Protein AF-A0A972XMZ6-F1 (afdb_monomer)

Mean predicted aligned error: 10.17 Å

pLDDT: mean 75.28, std 18.38, range [36.5, 96.56]

Radius of gyration: 16.12 Å; Cα contacts (8 Å, |Δi|>4): 248; chains: 1; bounding box: 35×31×49 Å

Structure (mmCIF, N/CA/C/O backbone):
data_AF-A0A972XMZ6-F1
#
_entry.id   AF-A0A972XMZ6-F1
#
loop_
_atom_site.group_PDB
_atom_site.id
_atom_site.type_symbol
_atom_site.label_atom_id
_atom_site.label_alt_id
_atom_site.label_comp_id
_atom_site.label_asym_id
_atom_site.label_entity_id
_atom_site.label_seq_id
_atom_site.pdbx_PDB_ins_code
_atom_site.Cartn_x
_atom_site.Cartn_y
_atom_site.Cartn_z
_atom_site.occupancy
_atom_site.B_iso_or_equiv
_atom_site.auth_seq_id
_atom_site.auth_comp_id
_atom_site.auth_asym_id
_atom_site.auth_atom_id
_atom_site.pdbx_PDB_model_num
ATOM 1 N N . MET A 1 1 ? 4.509 11.526 13.218 1.00 54.53 1 MET A N 1
ATOM 2 C CA . MET A 1 1 ? 3.238 12.148 13.655 1.00 54.53 1 MET A CA 1
ATOM 3 C C . MET A 1 1 ? 2.462 11.103 14.441 1.00 54.53 1 MET A C 1
ATOM 5 O O . MET A 1 1 ? 2.557 9.939 14.084 1.00 54.53 1 MET A O 1
ATOM 9 N N . THR A 1 2 ? 1.735 11.465 15.498 1.00 68.94 2 THR A N 1
ATOM 10 C CA . THR A 1 2 ? 0.881 10.495 16.209 1.00 68.94 2 THR A CA 1
ATOM 11 C C . THR A 1 2 ? -0.451 10.390 15.471 1.00 68.94 2 THR A C 1
ATOM 13 O O . THR A 1 2 ? -1.101 11.412 15.257 1.00 68.94 2 THR A O 1
ATOM 16 N N . THR A 1 3 ? -0.833 9.190 15.037 1.00 77.19 3 THR A N 1
ATOM 17 C CA . THR A 1 3 ?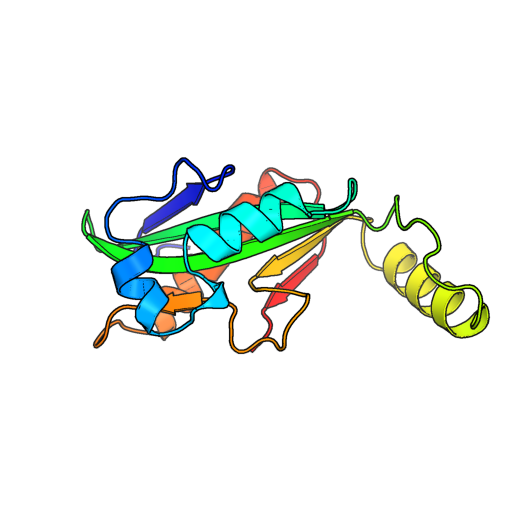 -2.096 8.923 14.329 1.00 77.19 3 THR A CA 1
ATOM 18 C C . THR A 1 3 ? -3.021 8.096 15.209 1.00 77.19 3 THR A C 1
ATOM 20 O O . THR A 1 3 ? -2.554 7.255 15.977 1.00 77.19 3 THR A O 1
ATOM 23 N N . LYS A 1 4 ? -4.338 8.308 15.102 1.00 87.69 4 LYS A N 1
ATOM 24 C CA . LYS A 1 4 ? -5.326 7.505 15.840 1.00 87.69 4 LYS A CA 1
ATOM 25 C C . LYS A 1 4 ? -5.342 6.041 15.391 1.00 87.69 4 LYS A C 1
ATOM 27 O O . LYS A 1 4 ? -5.602 5.150 16.194 1.00 87.69 4 LYS A O 1
ATOM 32 N N . TYR A 1 5 ? -5.087 5.811 14.106 1.00 93.44 5 TYR A N 1
ATOM 33 C CA . TYR A 1 5 ? -5.073 4.490 13.487 1.00 93.44 5 TYR A CA 1
ATOM 34 C C . TYR A 1 5 ? -3.647 4.009 13.238 1.00 93.44 5 TYR A C 1
ATOM 36 O O . TYR A 1 5 ? -2.740 4.818 13.014 1.00 93.44 5 TYR A O 1
ATOM 44 N N . THR A 1 6 ? -3.473 2.692 13.232 1.00 95.00 6 THR A N 1
ATOM 45 C CA . THR A 1 6 ? -2.234 2.011 12.845 1.00 95.00 6 THR A CA 1
ATOM 46 C C . THR A 1 6 ? -2.338 1.510 11.405 1.00 95.00 6 THR A C 1
ATOM 48 O O . THR A 1 6 ? -3.410 1.538 10.797 1.00 95.00 6 THR A O 1
ATOM 51 N N . TYR A 1 7 ? -1.221 1.080 10.822 1.00 95.19 7 TYR A N 1
ATOM 52 C CA . TYR A 1 7 ? -1.197 0.526 9.471 1.00 95.19 7 TYR A CA 1
ATOM 53 C C . TYR A 1 7 ? -0.238 -0.652 9.352 1.00 95.19 7 TYR A C 1
ATOM 55 O O . TYR A 1 7 ? 0.686 -0.813 10.148 1.00 95.19 7 TYR A O 1
ATOM 63 N N . GLN A 1 8 ? -0.457 -1.453 8.313 1.00 95.19 8 GLN A N 1
ATOM 64 C CA . GLN A 1 8 ? 0.453 -2.494 7.856 1.00 95.19 8 GLN A CA 1
ATOM 65 C C . GLN A 1 8 ? 0.705 -2.314 6.363 1.00 95.19 8 GLN A C 1
ATOM 67 O O . GLN A 1 8 ? -0.238 -2.112 5.597 1.00 95.19 8 GLN A O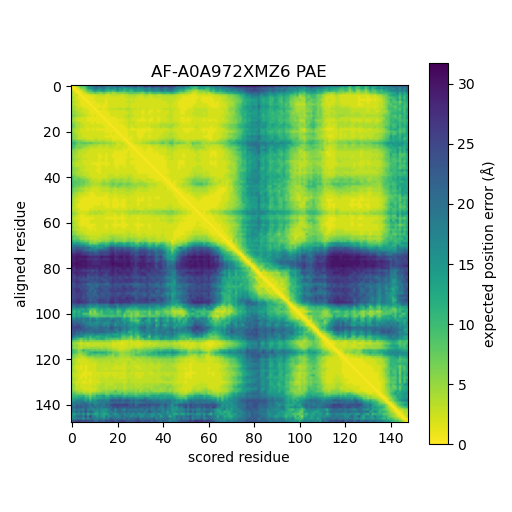 1
ATOM 72 N N . ILE A 1 9 ? 1.974 -2.397 5.963 1.00 93.25 9 ILE A N 1
ATOM 73 C CA . ILE A 1 9 ? 2.394 -2.384 4.561 1.00 93.25 9 ILE A CA 1
ATOM 74 C C . ILE A 1 9 ? 2.646 -3.830 4.146 1.00 93.25 9 ILE A C 1
ATOM 76 O O . ILE A 1 9 ? 3.434 -4.537 4.773 1.00 93.25 9 ILE A O 1
ATOM 80 N N . ILE A 1 10 ? 1.964 -4.261 3.096 1.00 94.69 10 ILE A N 1
ATOM 81 C CA . ILE A 1 10 ? 1.996 -5.619 2.568 1.00 94.69 10 ILE A CA 1
ATOM 82 C C . ILE A 1 10 ? 2.622 -5.565 1.176 1.00 94.69 10 ILE A C 1
ATOM 84 O O . ILE A 1 10 ? 2.178 -4.799 0.323 1.00 94.69 10 ILE A O 1
ATOM 88 N N . SER A 1 11 ? 3.652 -6.374 0.945 1.00 91.62 11 SER A N 1
ATOM 89 C CA . SER A 1 11 ? 4.390 -6.373 -0.327 1.00 91.62 11 SER A CA 1
ATOM 90 C C . SER A 1 11 ? 3.833 -7.336 -1.373 1.00 91.62 11 SER A C 1
ATOM 92 O O . SER A 1 11 ? 4.184 -7.202 -2.537 1.00 91.62 11 SER A O 1
ATOM 94 N N . GLU A 1 12 ? 3.002 -8.304 -0.977 1.00 94.19 12 GLU A N 1
ATOM 95 C CA . GLU A 1 12 ? 2.456 -9.317 -1.887 1.00 94.19 12 GLU A CA 1
ATOM 96 C C . GLU A 1 12 ? 0.955 -9.491 -1.661 1.00 94.19 12 GLU A C 1
ATOM 98 O O . GLU A 1 12 ? 0.485 -9.635 -0.527 1.00 94.19 12 GLU A O 1
ATOM 103 N N . SER A 1 13 ? 0.201 -9.523 -2.756 1.00 94.06 13 SER A N 1
ATOM 104 C CA . SER A 1 13 ? -1.265 -9.574 -2.758 1.00 94.06 13 SER A CA 1
ATOM 105 C C . SER A 1 13 ? -1.844 -10.839 -2.104 1.00 94.06 13 SER A C 1
ATOM 107 O O . SER A 1 13 ? -3.009 -10.867 -1.708 1.00 94.06 13 SER A O 1
ATOM 109 N N . GLN A 1 14 ? -1.036 -11.889 -1.938 1.00 94.50 14 GLN A N 1
ATOM 110 C CA . GLN A 1 14 ? -1.423 -13.115 -1.236 1.00 94.50 14 GLN A CA 1
ATOM 111 C C . GLN A 1 14 ? -1.479 -12.973 0.295 1.00 94.50 14 GLN A C 1
ATOM 113 O O . GLN A 1 14 ? -2.136 -13.778 0.952 1.00 94.50 14 GLN A O 1
ATOM 118 N N . TYR A 1 15 ? -0.836 -11.947 0.866 1.00 96.56 15 TYR A N 1
ATOM 119 C CA . TYR A 1 15 ? -0.794 -11.706 2.315 1.00 96.56 15 TYR A CA 1
ATOM 120 C C . TYR A 1 15 ? -1.750 -10.599 2.773 1.00 96.56 15 TYR A C 1
ATOM 122 O O . TYR A 1 15 ? -1.592 -10.050 3.865 1.00 96.56 15 TYR A O 1
ATOM 130 N N . LEU A 1 16 ? -2.744 -10.246 1.952 1.00 96.56 16 LEU A N 1
ATOM 131 C CA . LEU A 1 16 ? -3.744 -9.253 2.332 1.00 96.56 16 LEU A CA 1
ATOM 132 C C . LEU A 1 16 ? -4.533 -9.715 3.576 1.00 96.56 16 LEU A C 1
ATOM 134 O O . LEU A 1 16 ? -4.905 -10.888 3.679 1.00 96.56 16 LEU A O 1
ATOM 138 N N . PRO A 1 17 ? -4.807 -8.811 4.535 1.00 95.88 17 PRO A N 1
ATOM 139 C CA . PRO A 1 17 ? -5.474 -9.158 5.784 1.00 95.88 17 PRO A CA 1
ATOM 140 C C . PRO A 1 17 ? -6.911 -9.644 5.563 1.00 95.88 17 PRO A C 1
ATOM 142 O O . PRO A 1 17 ? -7.598 -9.272 4.608 1.00 95.88 17 PRO A O 1
ATOM 145 N N . LYS A 1 18 ? -7.411 -10.450 6.506 1.00 94.25 18 LYS A N 1
ATOM 146 C CA . LYS A 1 18 ? -8.811 -10.897 6.497 1.00 94.25 18 LYS A CA 1
ATOM 147 C C . LYS A 1 18 ? -9.761 -9.696 6.503 1.00 94.25 18 LYS A C 1
ATOM 149 O O . LYS A 1 18 ? -9.554 -8.729 7.229 1.00 94.25 18 LYS A O 1
ATOM 154 N N . GLY A 1 19 ? -10.833 -9.788 5.718 1.00 93.31 19 GLY A N 1
ATOM 155 C CA . GLY A 1 19 ? -11.831 -8.721 5.592 1.00 93.31 19 GLY A CA 1
ATOM 156 C C . GLY A 1 19 ? -11.493 -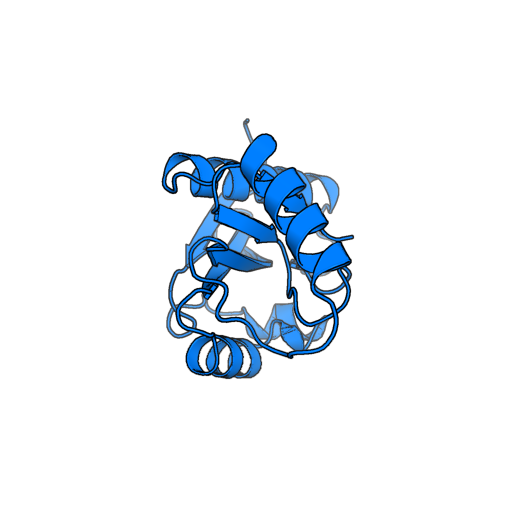7.642 4.558 1.00 93.31 19 GLY A C 1
ATOM 157 O O . GLY A 1 19 ? -12.291 -6.722 4.396 1.00 93.31 19 GLY A O 1
ATOM 158 N N . TRP A 1 20 ? -10.375 -7.769 3.831 1.00 96.31 20 TRP A N 1
ATOM 159 C CA . TRP A 1 20 ? -9.989 -6.856 2.749 1.00 96.31 20 TRP A CA 1
ATOM 160 C C . TRP A 1 20 ? -11.102 -6.663 1.709 1.00 96.31 20 TRP A C 1
ATOM 162 O O . TRP A 1 20 ? -11.574 -5.545 1.502 1.00 96.31 20 TRP A O 1
ATOM 172 N N . ASP A 1 21 ? -11.595 -7.758 1.122 1.00 95.50 21 ASP A N 1
ATOM 173 C CA . ASP A 1 21 ? -12.622 -7.706 0.074 1.00 95.50 21 ASP A CA 1
ATOM 174 C C . ASP A 1 21 ? -13.964 -7.147 0.563 1.00 95.50 21 ASP A C 1
ATOM 176 O O . ASP A 1 21 ? -14.715 -6.587 -0.231 1.00 95.50 21 ASP A O 1
ATOM 180 N N . SER A 1 22 ? -14.259 -7.229 1.864 1.00 93.88 22 SER A N 1
ATOM 181 C CA . SER A 1 22 ? -15.452 -6.599 2.441 1.00 93.88 22 SER A CA 1
ATOM 182 C C . SER A 1 22 ? -15.386 -5.072 2.364 1.00 93.88 22 SER A C 1
ATOM 184 O O . SER A 1 22 ? -16.414 -4.427 2.185 1.00 93.88 22 SER A O 1
ATOM 186 N N . ILE A 1 23 ? -14.189 -4.490 2.475 1.00 93.25 23 ILE A N 1
ATOM 187 C CA . ILE A 1 23 ? -13.965 -3.044 2.324 1.00 93.25 23 ILE A CA 1
ATOM 188 C C . ILE A 1 23 ? -13.862 -2.680 0.838 1.00 93.25 23 ILE A C 1
ATOM 190 O O . ILE A 1 23 ? -14.397 -1.659 0.407 1.00 93.25 23 ILE A O 1
ATOM 194 N N . ALA A 1 24 ? -13.246 -3.549 0.031 1.00 92.00 24 ALA A N 1
ATOM 195 C CA . ALA A 1 24 ? -13.109 -3.356 -1.411 1.00 92.00 24 ALA A CA 1
ATOM 196 C C . ALA A 1 24 ? -14.441 -3.383 -2.182 1.00 92.00 24 ALA A C 1
ATOM 198 O O . ALA A 1 24 ? -14.465 -3.017 -3.352 1.00 92.00 24 ALA A O 1
ATOM 199 N N . GLN A 1 25 ? -15.569 -3.751 -1.565 1.00 87.19 25 GLN A N 1
ATOM 200 C CA . GLN A 1 25 ? -16.888 -3.664 -2.213 1.00 87.19 25 GLN A CA 1
ATOM 201 C C . GLN A 1 25 ? -17.203 -2.251 -2.723 1.00 87.19 25 GLN A C 1
ATOM 203 O O . GLN A 1 25 ? -17.872 -2.102 -3.743 1.00 87.19 25 GLN A O 1
ATOM 208 N N . ALA A 1 26 ? -16.687 -1.220 -2.045 1.00 79.19 26 ALA A N 1
ATOM 209 C CA . ALA A 1 26 ? -16.834 0.170 -2.466 1.00 79.19 26 ALA A CA 1
ATOM 210 C C . ALA A 1 26 ? -15.981 0.526 -3.701 1.00 79.19 26 ALA A C 1
ATOM 212 O O . ALA A 1 26 ? -16.229 1.545 -4.339 1.00 79.19 26 ALA A O 1
ATOM 213 N N . ASN A 1 27 ? -14.975 -0.290 -4.035 1.00 84.31 27 ASN A N 1
ATOM 214 C CA . ASN A 1 27 ? -14.047 -0.058 -5.136 1.00 84.31 27 ASN A CA 1
ATOM 215 C C . ASN A 1 27 ? -13.430 -1.381 -5.627 1.00 84.31 27 ASN A C 1
ATOM 217 O O . ASN A 1 27 ? -12.458 -1.891 -5.064 1.00 84.31 27 ASN A O 1
ATOM 221 N N . ILE A 1 28 ? -13.959 -1.905 -6.737 1.00 85.94 28 ILE A N 1
ATOM 222 C CA . ILE A 1 28 ? -13.538 -3.186 -7.325 1.00 85.94 28 ILE A CA 1
ATOM 223 C C . ILE A 1 28 ? -12.043 -3.241 -7.691 1.00 85.94 28 ILE A C 1
ATOM 225 O O . ILE A 1 28 ? -11.453 -4.324 -7.688 1.00 85.94 28 ILE A O 1
ATOM 229 N N . PHE A 1 29 ? -11.407 -2.090 -7.944 1.00 87.25 29 PHE A N 1
ATOM 230 C CA . PHE A 1 29 ? -9.972 -1.989 -8.238 1.00 87.25 29 PHE A CA 1
ATOM 231 C C . PHE A 1 29 ? -9.084 -2.199 -7.009 1.00 87.25 29 PHE A C 1
ATOM 233 O O . PHE A 1 29 ? -7.864 -2.254 -7.129 1.00 87.25 29 PHE A O 1
ATOM 240 N N . LEU A 1 30 ? -9.684 -2.329 -5.829 1.00 91.25 30 LEU A N 1
ATOM 241 C CA . LEU A 1 30 ? -9.001 -2.741 -4.612 1.00 91.25 30 LEU A CA 1
ATOM 242 C C . LEU A 1 30 ? -9.353 -4.176 -4.221 1.00 91.25 30 LEU A C 1
ATOM 244 O O . LEU A 1 30 ? -8.891 -4.627 -3.185 1.00 91.25 30 LEU A O 1
ATOM 248 N N . SER A 1 31 ? -10.136 -4.918 -5.011 1.00 94.50 31 SER A N 1
ATOM 249 C CA . SER A 1 31 ? -10.416 -6.327 -4.704 1.00 94.50 31 SER A CA 1
ATOM 250 C C . SER A 1 31 ? -9.150 -7.181 -4.789 1.00 94.50 31 SER A C 1
ATOM 252 O O . SER A 1 31 ? -8.299 -6.961 -5.654 1.00 94.50 31 SER A O 1
ATOM 254 N N . THR A 1 32 ? -9.034 -8.203 -3.942 1.00 95.62 32 THR A N 1
ATOM 255 C CA . THR A 1 32 ? -7.880 -9.113 -3.914 1.00 95.62 32 THR A CA 1
ATOM 256 C C . THR A 1 32 ? -7.605 -9.717 -5.292 1.00 95.62 32 THR A C 1
ATOM 258 O O . THR A 1 32 ? -6.462 -9.726 -5.739 1.00 95.62 32 THR A O 1
ATOM 261 N N . LYS A 1 33 ? -8.651 -10.141 -6.015 1.00 94.38 33 LYS A N 1
ATOM 262 C CA . LYS A 1 33 ? -8.510 -10.689 -7.376 1.00 94.38 33 LYS A CA 1
ATOM 263 C C . LYS A 1 33 ? -7.924 -9.676 -8.358 1.00 94.38 33 LYS A C 1
ATOM 265 O O . LYS A 1 33 ? -7.071 -10.035 -9.163 1.00 94.38 33 LYS A O 1
ATOM 270 N N . TYR A 1 34 ? -8.379 -8.424 -8.305 1.00 92.56 34 TYR A N 1
ATOM 271 C CA . TYR A 1 34 ? -7.841 -7.378 -9.169 1.00 92.56 34 TYR A CA 1
ATOM 272 C C . TYR A 1 34 ? -6.372 -7.096 -8.844 1.00 92.56 34 TYR A C 1
ATOM 274 O O . TYR A 1 34 ? -5.547 -7.031 -9.752 1.00 92.56 34 TYR A O 1
ATOM 282 N N . LEU A 1 35 ? -6.037 -6.980 -7.556 1.00 93.12 35 LEU A N 1
ATOM 283 C CA . LEU A 1 35 ? -4.676 -6.694 -7.104 1.00 93.12 35 LEU A CA 1
ATOM 284 C C . LEU A 1 35 ? -3.696 -7.818 -7.465 1.00 93.12 35 LEU A C 1
ATOM 286 O O . LEU A 1 35 ? -2.593 -7.521 -7.904 1.00 93.12 35 LEU A O 1
ATOM 290 N N . GLN A 1 36 ? -4.112 -9.085 -7.385 1.00 94.44 36 GLN A N 1
ATOM 291 C CA . GLN A 1 36 ? -3.313 -10.229 -7.847 1.00 94.44 36 GLN A CA 1
ATOM 292 C C . GLN A 1 36 ? -2.992 -10.146 -9.343 1.00 94.44 36 GLN A C 1
ATOM 294 O O . GLN A 1 36 ? -1.849 -10.345 -9.755 1.00 94.44 36 GLN A O 1
ATOM 299 N N . VAL A 1 37 ? -3.991 -9.816 -10.168 1.00 92.06 37 VAL A N 1
ATOM 300 C CA . VAL A 1 37 ? -3.779 -9.633 -11.609 1.00 92.06 37 VAL A CA 1
ATOM 301 C C . VAL A 1 37 ? -2.844 -8.453 -11.859 1.00 92.06 37 VAL A C 1
ATOM 303 O O . VAL A 1 37 ? -1.886 -8.594 -12.615 1.00 92.06 37 VAL A O 1
ATOM 306 N N . LEU A 1 38 ? -3.076 -7.321 -11.191 1.00 88.75 38 LEU A N 1
ATOM 307 C CA . LEU A 1 38 ? -2.248 -6.123 -11.307 1.00 88.75 38 LEU A CA 1
ATOM 308 C C . LEU A 1 38 ? -0.787 -6.385 -10.916 1.00 88.75 38 LEU A C 1
ATOM 310 O O . LEU A 1 38 ? 0.113 -5.933 -11.615 1.00 88.75 38 LEU A O 1
ATOM 314 N N . GLU A 1 39 ? -0.557 -7.127 -9.833 1.00 91.12 39 GLU A N 1
ATOM 315 C CA . GLU A 1 39 ? 0.770 -7.542 -9.370 1.00 91.12 39 GLU A CA 1
ATOM 316 C C . GLU A 1 39 ? 1.470 -8.432 -10.397 1.00 91.12 39 GLU A C 1
ATOM 318 O O . GLU A 1 39 ? 2.619 -8.179 -10.747 1.00 91.12 39 GLU A O 1
ATOM 323 N N . SER A 1 40 ? 0.761 -9.430 -10.934 1.00 90.00 40 SER A N 1
ATOM 324 C CA . SER A 1 40 ? 1.315 -10.361 -11.926 1.00 90.00 40 SER A CA 1
ATOM 325 C C . SER A 1 40 ? 1.595 -9.718 -13.289 1.00 90.00 40 SER A C 1
ATOM 327 O O . SER A 1 40 ? 2.500 -10.147 -14.002 1.00 90.00 40 SER A O 1
ATOM 329 N N . ALA A 1 41 ? 0.822 -8.694 -13.654 1.00 87.88 41 ALA A N 1
ATOM 330 C CA . ALA A 1 41 ? 0.937 -7.977 -14.920 1.00 87.88 41 ALA A CA 1
ATOM 331 C C . ALA A 1 41 ? 1.816 -6.719 -14.819 1.00 87.88 41 ALA A C 1
ATOM 333 O O . ALA A 1 41 ? 1.995 -6.018 -15.819 1.00 87.88 41 ALA A O 1
ATOM 334 N N . ALA A 1 42 ? 2.333 -6.400 -13.628 1.00 83.81 42 ALA A N 1
ATOM 335 C CA . ALA A 1 42 ? 3.152 -5.219 -13.413 1.00 83.81 42 ALA A CA 1
ATOM 336 C C . ALA A 1 42 ? 4.427 -5.279 -14.277 1.00 83.81 42 ALA A C 1
ATOM 338 O O . ALA A 1 42 ? 5.110 -6.307 -14.296 1.00 83.81 42 ALA A O 1
ATOM 339 N N . PRO A 1 43 ? 4.789 -4.195 -14.991 1.00 80.44 43 PRO A N 1
ATOM 340 C CA . PRO A 1 43 ? 6.057 -4.146 -15.707 1.00 80.44 43 PRO A CA 1
ATOM 341 C C . PRO A 1 43 ? 7.233 -4.201 -14.724 1.00 80.44 43 PRO A C 1
ATOM 343 O O . PRO A 1 43 ? 7.104 -3.820 -13.563 1.00 80.44 43 PRO A O 1
ATOM 346 N N . ALA A 1 44 ? 8.412 -4.612 -15.200 1.00 78.19 44 ALA A N 1
ATOM 347 C CA . ALA A 1 44 ? 9.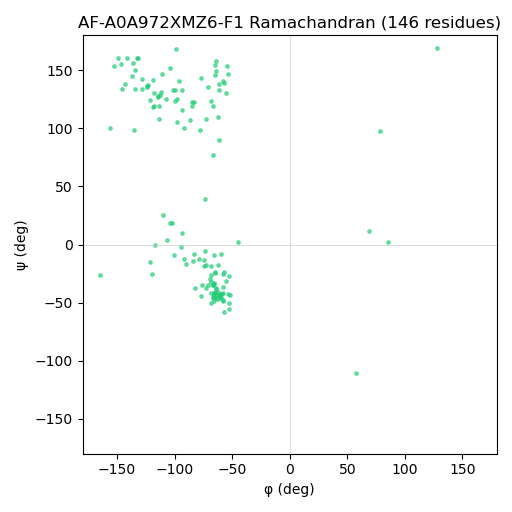602 -4.802 -14.359 1.00 78.19 44 ALA A CA 1
ATOM 348 C C . ALA A 1 44 ? 10.032 -3.544 -13.577 1.00 78.19 44 ALA A C 1
ATOM 350 O O . ALA A 1 44 ? 10.691 -3.642 -12.542 1.00 78.19 44 ALA A O 1
ATOM 351 N N . ASN A 1 45 ? 9.653 -2.361 -14.064 1.00 73.25 45 ASN A N 1
ATOM 352 C CA . ASN A 1 45 ? 9.935 -1.078 -13.438 1.00 73.25 45 ASN A CA 1
ATOM 353 C C . ASN A 1 45 ? 8.803 -0.573 -12.521 1.00 73.25 45 ASN A C 1
ATOM 355 O O . ASN A 1 45 ? 8.847 0.578 -12.088 1.00 73.25 45 ASN A O 1
ATOM 359 N N . MET A 1 46 ? 7.794 -1.398 -12.226 1.00 82.06 46 MET A N 1
ATOM 360 C CA . MET A 1 46 ? 6.714 -1.083 -11.296 1.00 82.06 46 MET A CA 1
ATOM 361 C C . MET A 1 46 ? 6.615 -2.142 -10.195 1.00 82.06 46 MET A C 1
ATOM 363 O O . MET A 1 46 ? 6.646 -3.339 -10.462 1.00 82.06 46 MET A O 1
ATOM 367 N N . LYS A 1 47 ? 6.441 -1.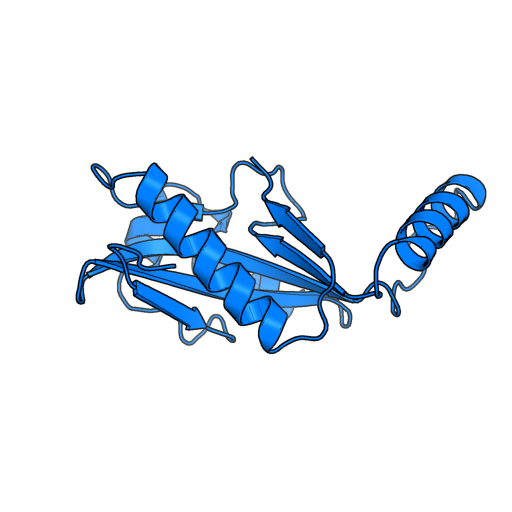704 -8.947 1.00 85.81 47 LYS A N 1
ATOM 368 C CA . LYS A 1 47 ? 6.113 -2.581 -7.814 1.00 85.81 47 LYS A CA 1
ATOM 369 C C . LYS A 1 47 ? 4.826 -2.123 -7.153 1.00 85.81 47 LYS A C 1
ATOM 371 O O . LYS A 1 47 ? 4.639 -0.927 -6.933 1.00 85.81 47 LYS A O 1
ATOM 376 N N . CYS A 1 48 ? 3.963 -3.073 -6.817 1.00 88.19 48 CYS A N 1
ATOM 377 C CA . CYS A 1 48 ? 2.766 -2.813 -6.028 1.00 88.19 48 CYS A CA 1
ATOM 378 C C . CYS A 1 48 ? 3.043 -3.125 -4.554 1.00 88.19 48 CYS A C 1
ATOM 380 O O . CYS A 1 48 ? 3.729 -4.090 -4.231 1.00 88.19 48 CYS A O 1
ATOM 382 N N . GLN A 1 49 ? 2.510 -2.295 -3.670 1.00 90.94 49 GLN A N 1
ATOM 383 C CA . GLN A 1 49 ? 2.361 -2.565 -2.249 1.00 90.94 49 GLN A CA 1
ATOM 384 C C . GLN A 1 49 ? 0.935 -2.219 -1.839 1.00 90.94 49 GLN A C 1
ATOM 386 O O . GLN A 1 49 ? 0.235 -1.455 -2.506 1.00 90.94 49 GLN A O 1
ATOM 391 N N . TYR A 1 50 ? 0.512 -2.759 -0.710 1.00 93.19 50 TYR A N 1
ATOM 392 C CA . TYR A 1 50 ? -0.844 -2.613 -0.210 1.00 93.19 50 TYR A CA 1
ATOM 393 C C . TYR A 1 50 ? -0.788 -2.133 1.227 1.00 93.19 50 TYR A C 1
ATOM 395 O O . TYR A 1 50 ? 0.088 -2.534 1.991 1.00 93.19 50 TYR A O 1
ATOM 403 N N . ILE A 1 51 ? -1.710 -1.257 1.599 1.00 94.75 51 ILE A N 1
ATOM 404 C CA . ILE A 1 51 ? -1.749 -0.678 2.937 1.00 94.75 51 ILE A CA 1
ATOM 405 C C . ILE A 1 51 ? -3.076 -1.068 3.570 1.00 94.75 51 ILE A C 1
ATOM 407 O O . ILE A 1 51 ? -4.133 -0.706 3.060 1.00 94.75 51 ILE A O 1
ATOM 411 N N . GLY A 1 52 ? -3.017 -1.802 4.679 1.00 95.31 52 GLY A N 1
ATOM 412 C CA . GLY A 1 52 ? -4.154 -1.999 5.573 1.00 95.31 52 GLY A CA 1
ATOM 413 C C . GLY A 1 52 ? -4.115 -0.963 6.692 1.00 95.31 52 GLY A C 1
ATOM 414 O O . GLY A 1 52 ? -3.061 -0.758 7.290 1.00 95.31 52 GLY A O 1
ATOM 415 N N . ILE A 1 53 ? -5.242 -0.314 6.975 1.00 95.19 53 ILE A N 1
ATOM 416 C CA . ILE A 1 53 ? -5.397 0.671 8.052 1.00 95.19 53 ILE A CA 1
ATOM 417 C C . ILE A 1 53 ? -6.306 0.086 9.123 1.00 95.19 53 ILE A C 1
ATOM 419 O O . ILE A 1 53 ? -7.401 -0.398 8.818 1.00 95.19 53 ILE A O 1
ATOM 423 N N . PHE A 1 54 ? -5.861 0.171 10.372 1.00 95.12 54 PHE A N 1
ATOM 424 C CA . PHE A 1 54 ? -6.488 -0.499 11.497 1.00 95.12 54 PHE A CA 1
ATOM 425 C C . PHE A 1 54 ? -6.878 0.479 12.600 1.00 95.12 54 PHE A C 1
ATOM 427 O O . PHE A 1 54 ? -6.106 1.351 13.007 1.00 95.12 54 PHE A O 1
ATOM 434 N N . ASN A 1 55 ? -8.085 0.294 13.122 1.00 94.38 55 ASN A N 1
ATOM 435 C CA . ASN A 1 55 ? -8.471 0.825 14.417 1.00 94.38 55 ASN A CA 1
ATOM 436 C C . ASN A 1 55 ? -8.323 -0.306 15.430 1.00 94.38 55 ASN A C 1
ATOM 438 O O . ASN A 1 55 ? -9.129 -1.235 15.437 1.00 94.38 55 ASN A O 1
ATOM 442 N N . GLN A 1 56 ? -7.272 -0.243 16.249 1.00 91.12 56 GLN A N 1
ATOM 443 C CA . GLN A 1 56 ? -6.843 -1.365 17.087 1.00 91.12 56 GLN A CA 1
ATOM 444 C C . GLN A 1 56 ? -6.540 -2.605 16.223 1.00 91.12 56 GLN A C 1
ATOM 446 O O . GLN A 1 56 ? -5.572 -2.586 15.468 1.00 91.12 56 GLN A O 1
ATOM 451 N N . GLU A 1 57 ? -7.357 -3.655 16.307 1.00 91.94 57 GLU A N 1
ATOM 452 C CA . GLU A 1 57 ? -7.214 -4.894 15.526 1.00 91.94 57 GLU A CA 1
ATOM 453 C C . GLU A 1 57 ? -8.166 -4.951 14.320 1.00 91.94 57 GLU A C 1
ATOM 455 O O . GLU A 1 57 ? -8.061 -5.835 13.469 1.00 91.94 57 GLU A O 1
ATOM 460 N N . GLU A 1 58 ? -9.105 -4.007 14.217 1.00 94.38 58 GLU A N 1
ATOM 461 C CA . GLU A 1 58 ? -10.097 -4.001 13.151 1.00 94.38 58 GLU A CA 1
ATOM 462 C C . GLU A 1 58 ? -9.550 -3.318 11.896 1.00 94.38 58 GLU A C 1
ATOM 464 O O . GLU A 1 58 ? -9.209 -2.135 11.920 1.00 94.38 58 GLU A O 1
ATOM 469 N N . LEU A 1 59 ? -9.549 -4.035 10.767 1.00 95.88 59 LEU A N 1
ATOM 470 C CA . LEU A 1 59 ? -9.305 -3.438 9.456 1.00 95.88 59 LEU A CA 1
ATOM 471 C C . LEU A 1 59 ? -10.465 -2.494 9.097 1.00 95.88 59 LEU A C 1
ATOM 473 O O . LEU A 1 59 ? -11.618 -2.928 8.982 1.00 95.88 59 LEU A O 1
ATOM 477 N N . ILE A 1 60 ? -10.151 -1.212 8.911 1.00 95.12 60 ILE A N 1
ATOM 478 C CA . ILE A 1 60 ? -11.118 -0.138 8.629 1.00 95.12 60 ILE A CA 1
ATOM 479 C C . ILE A 1 60 ? -10.846 0.597 7.317 1.00 95.12 60 ILE A C 1
ATOM 481 O O . ILE A 1 60 ? -11.727 1.299 6.823 1.00 95.12 60 ILE A O 1
ATOM 485 N N . GLY A 1 61 ? -9.659 0.430 6.733 1.00 93.38 61 GLY A N 1
ATOM 486 C CA . GLY A 1 61 ? -9.302 1.039 5.460 1.00 93.38 61 GLY A CA 1
ATOM 487 C C . GLY A 1 61 ? -8.262 0.229 4.704 1.00 93.38 61 GLY A C 1
ATOM 488 O O . GLY A 1 61 ? -7.481 -0.508 5.303 1.00 93.38 61 GLY A O 1
ATOM 489 N N . ILE A 1 62 ? -8.274 0.366 3.385 1.00 94.94 62 ILE A N 1
ATOM 490 C CA . ILE A 1 62 ? -7.364 -0.310 2.465 1.00 94.94 62 ILE A CA 1
ATOM 491 C C . ILE A 1 62 ? -6.893 0.673 1.396 1.00 94.94 62 ILE A C 1
ATOM 493 O O . ILE A 1 62 ? -7.664 1.532 0.972 1.00 94.94 62 ILE A O 1
ATOM 497 N N . ALA A 1 63 ? -5.649 0.550 0.945 1.00 91.44 63 ALA A N 1
ATOM 498 C CA . ALA A 1 63 ? -5.116 1.352 -0.151 1.00 91.44 63 ALA A CA 1
ATOM 499 C C . ALA A 1 63 ? -4.108 0.570 -0.997 1.00 91.44 63 ALA A C 1
ATOM 501 O O . ALA A 1 63 ? -3.458 -0.363 -0.519 1.00 91.44 63 ALA A O 1
ATOM 502 N N . LEU A 1 64 ? -3.967 0.994 -2.251 1.00 90.31 64 LEU A N 1
ATOM 503 C CA . LEU A 1 64 ? -2.932 0.533 -3.173 1.00 90.31 64 LEU A CA 1
ATOM 504 C C . LEU A 1 64 ? -1.820 1.584 -3.240 1.00 90.31 64 LEU A C 1
ATOM 506 O O . LEU A 1 64 ? -2.093 2.764 -3.436 1.00 90.31 64 LEU A O 1
ATOM 510 N N . ALA A 1 65 ? -0.571 1.153 -3.133 1.00 86.81 65 ALA A N 1
ATOM 511 C CA . ALA A 1 65 ? 0.610 1.968 -3.361 1.00 86.81 65 ALA A CA 1
ATOM 512 C C . ALA A 1 65 ? 1.408 1.394 -4.540 1.00 86.81 65 ALA A C 1
ATOM 514 O O . ALA A 1 65 ? 1.685 0.198 -4.592 1.00 86.81 65 ALA A O 1
ATOM 515 N N . GLN A 1 66 ? 1.780 2.234 -5.500 1.00 83.38 66 GLN A N 1
ATOM 516 C CA . GLN A 1 66 ? 2.559 1.833 -6.669 1.00 83.38 66 GLN A CA 1
ATOM 517 C C . GLN A 1 66 ? 3.860 2.618 -6.743 1.00 83.38 66 GLN A C 1
ATOM 519 O O . GLN A 1 66 ? 3.864 3.849 -6.791 1.00 83.38 66 GLN A O 1
ATOM 524 N N . PHE A 1 67 ? 4.958 1.880 -6.805 1.00 79.69 67 PHE A N 1
ATOM 525 C CA . PHE A 1 67 ? 6.299 2.398 -7.004 1.00 79.69 67 PHE A CA 1
ATOM 526 C C . PHE A 1 67 ? 6.630 2.258 -8.468 1.00 79.69 67 PHE A C 1
ATOM 528 O O . PHE A 1 67 ? 6.561 1.153 -9.001 1.00 79.69 67 PHE A O 1
ATOM 535 N N . ILE A 1 68 ? 7.007 3.356 -9.103 1.00 76.06 68 ILE A N 1
ATOM 536 C CA . ILE A 1 68 ? 7.462 3.351 -10.485 1.00 76.06 68 ILE A CA 1
ATOM 537 C C . ILE A 1 68 ? 8.900 3.845 -10.499 1.00 76.06 68 ILE A C 1
ATOM 539 O O . ILE A 1 68 ? 9.185 4.978 -10.105 1.00 76.06 68 ILE A O 1
ATOM 543 N N . ASP A 1 69 ? 9.793 2.986 -10.977 1.00 71.94 69 ASP A N 1
ATOM 544 C CA . ASP A 1 69 ? 11.155 3.358 -11.311 1.00 71.94 69 ASP A CA 1
ATOM 545 C C . ASP A 1 69 ? 11.199 3.878 -12.752 1.00 71.94 69 ASP A C 1
ATOM 547 O O . ASP A 1 69 ? 11.070 3.150 -13.742 1.00 71.94 69 ASP A O 1
ATOM 551 N N . LEU A 1 70 ? 11.357 5.188 -12.873 1.00 65.19 70 LEU A N 1
ATOM 552 C CA . LEU A 1 70 ? 11.435 5.882 -14.147 1.00 65.19 70 LEU A CA 1
ATOM 553 C C . LEU A 1 70 ? 12.812 5.772 -14.804 1.00 65.19 70 LEU A C 1
ATOM 555 O O . LEU A 1 70 ? 12.935 6.099 -15.986 1.00 65.19 70 LEU A O 1
ATOM 559 N N . SER A 1 71 ? 13.839 5.304 -14.082 1.00 61.41 71 SER A N 1
ATOM 560 C CA . SER A 1 71 ? 15.156 5.049 -14.681 1.00 61.41 71 SER A CA 1
ATOM 561 C C . SER A 1 71 ? 15.105 3.930 -15.727 1.00 61.41 71 SER A C 1
ATOM 563 O O . SER A 1 71 ? 15.903 3.925 -16.662 1.00 61.41 71 SER A O 1
ATOM 565 N N . HIS A 1 72 ? 14.100 3.055 -15.621 1.00 55.19 72 HIS A N 1
ATOM 566 C CA . HIS A 1 72 ? 13.862 1.905 -16.488 1.00 55.19 72 HIS A CA 1
ATOM 567 C C . HIS A 1 72 ? 12.632 2.064 -17.395 1.00 55.19 72 HIS A C 1
ATOM 569 O O . HIS A 1 72 ? 12.043 1.066 -17.801 1.00 55.19 72 HIS A O 1
ATOM 575 N N . LEU A 1 73 ? 12.222 3.298 -17.724 1.00 56.31 73 LEU A N 1
ATOM 576 C CA . LEU A 1 73 ? 11.196 3.532 -18.745 1.00 56.31 73 LEU A CA 1
ATOM 577 C C . LEU A 1 73 ? 11.677 2.991 -20.101 1.00 56.31 73 LEU A C 1
ATOM 579 O O . LEU A 1 73 ? 12.290 3.713 -20.894 1.00 56.31 73 LEU A O 1
ATOM 583 N N . GLU A 1 74 ? 11.376 1.725 -20.390 1.00 49.97 74 GLU A N 1
ATOM 584 C CA . GLU A 1 74 ? 11.407 1.228 -21.755 1.00 49.97 74 GLU A CA 1
ATOM 585 C C . GLU A 1 74 ? 10.488 2.118 -22.587 1.00 49.97 74 GLU A C 1
ATOM 587 O O . GLU A 1 74 ? 9.365 2.451 -22.199 1.00 49.97 74 GLU A O 1
ATOM 592 N N . SER A 1 75 ? 11.015 2.585 -23.715 1.00 43.88 75 SER A N 1
ATOM 593 C CA . SER A 1 75 ? 10.349 3.522 -24.604 1.00 43.88 75 SER A CA 1
ATOM 594 C C . SER A 1 75 ? 9.124 2.873 -25.259 1.00 43.88 75 SER A C 1
ATOM 596 O O . SER A 1 75 ? 9.143 2.553 -26.445 1.00 43.88 75 SER A O 1
ATOM 598 N N . TYR A 1 76 ? 8.022 2.735 -24.526 1.00 37.19 76 TYR A N 1
ATOM 599 C CA . TYR A 1 76 ? 6.746 2.378 -25.124 1.00 37.19 76 TYR A CA 1
ATOM 600 C C . TYR A 1 76 ? 6.268 3.557 -25.982 1.00 37.19 76 TYR A C 1
ATOM 602 O O . TYR A 1 76 ? 6.214 4.706 -25.524 1.00 37.19 76 TYR A O 1
ATOM 610 N N . GLY A 1 77 ? 6.012 3.285 -27.262 1.00 42.53 77 GLY A N 1
ATOM 611 C CA . GLY A 1 77 ? 5.511 4.241 -28.249 1.00 42.53 77 GLY A CA 1
ATOM 612 C C . GLY A 1 77 ? 6.576 5.184 -28.815 1.00 42.53 77 GLY A C 1
ATOM 613 O O . GLY A 1 77 ? 6.878 6.240 -28.246 1.00 42.53 77 GLY A O 1
ATOM 614 N N . GLU A 1 78 ? 7.106 4.847 -29.989 1.00 43.38 78 GLU A N 1
ATOM 615 C CA . GLU A 1 78 ? 7.607 5.855 -30.920 1.00 43.38 78 GLU A CA 1
ATOM 616 C C . GLU A 1 78 ? 6.424 6.738 -31.326 1.00 43.38 78 GLU A C 1
ATOM 618 O O . GLU A 1 78 ? 5.511 6.257 -31.996 1.00 43.38 78 GLU A O 1
ATOM 623 N N . ARG A 1 79 ? 6.400 8.001 -30.878 1.00 44.88 79 ARG A N 1
ATOM 624 C CA . ARG A 1 79 ? 5.746 9.084 -31.632 1.00 44.88 79 ARG A CA 1
ATOM 625 C C . ARG A 1 79 ? 6.109 10.505 -31.193 1.00 44.88 79 ARG A C 1
ATOM 627 O O . ARG A 1 79 ? 6.175 11.346 -32.072 1.00 44.88 79 ARG A O 1
ATOM 634 N N . ASP A 1 80 ? 6.507 10.776 -29.943 1.00 47.41 80 ASP A N 1
ATOM 635 C CA . ASP A 1 80 ? 6.848 12.160 -29.546 1.00 47.41 80 ASP A CA 1
ATOM 636 C C . ASP A 1 80 ? 8.131 12.301 -28.714 1.00 47.41 80 ASP A C 1
ATOM 638 O O . ASP A 1 80 ? 8.151 12.142 -27.493 1.00 47.41 80 ASP A O 1
ATOM 642 N N . LYS A 1 81 ? 9.232 12.666 -29.389 1.00 55.69 81 LYS A N 1
ATOM 643 C CA . LYS A 1 81 ? 10.550 12.897 -28.767 1.00 55.69 81 LYS A CA 1
ATOM 644 C C . LYS A 1 81 ? 10.582 14.142 -27.863 1.00 55.69 81 LYS A C 1
ATOM 646 O O . LYS A 1 81 ? 11.287 14.134 -26.864 1.00 55.69 81 LYS A O 1
ATOM 651 N N . LYS A 1 82 ? 9.814 15.200 -28.156 1.00 51.66 82 LYS A N 1
ATOM 652 C CA . LYS A 1 82 ? 9.926 16.493 -27.443 1.00 51.66 82 LYS A CA 1
ATOM 653 C C . LYS A 1 82 ? 9.263 16.491 -26.062 1.00 51.66 82 LYS A C 1
ATOM 655 O O . LYS A 1 82 ? 9.879 16.939 -25.099 1.00 51.66 82 LYS A O 1
ATOM 660 N N . LEU A 1 83 ? 8.053 15.937 -25.952 1.00 51.78 83 LEU A N 1
ATOM 661 C CA . LEU A 1 83 ? 7.338 15.841 -24.675 1.00 51.78 83 LEU A CA 1
ATOM 662 C C . LEU A 1 83 ? 8.032 14.848 -23.727 1.00 51.78 83 LEU A C 1
ATOM 664 O O . LEU A 1 83 ? 8.244 15.163 -22.560 1.00 51.78 83 LEU A O 1
ATOM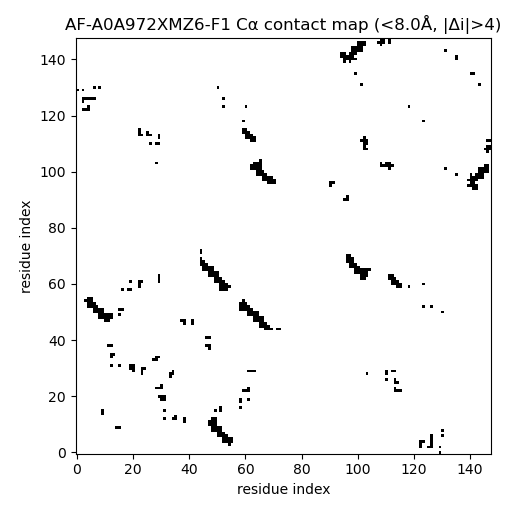 668 N N . LYS A 1 84 ? 8.482 13.694 -24.254 1.00 54.72 84 LYS A N 1
ATOM 669 C CA . LYS A 1 84 ? 9.270 12.698 -23.504 1.00 54.72 84 LYS A CA 1
ATOM 670 C C . LYS A 1 84 ? 10.556 13.296 -22.945 1.00 54.72 84 LYS A C 1
ATOM 672 O O . LYS A 1 84 ? 10.842 13.099 -21.771 1.00 54.72 84 LYS A O 1
ATOM 677 N N . THR A 1 85 ? 11.326 14.033 -23.747 1.00 57.69 85 THR A N 1
ATOM 678 C CA . THR A 1 85 ? 12.566 14.660 -23.268 1.00 57.69 85 THR A CA 1
ATOM 679 C C . THR A 1 85 ? 12.292 15.757 -22.244 1.00 57.69 85 THR A C 1
ATOM 681 O O . THR A 1 85 ? 13.057 15.870 -21.295 1.00 57.69 85 THR A O 1
ATOM 684 N N . TRP A 1 86 ? 11.201 16.517 -22.378 1.00 56.03 86 TRP A N 1
ATOM 685 C CA . TRP A 1 86 ? 10.831 17.529 -21.387 1.00 56.03 86 TRP A CA 1
ATOM 686 C C . TRP A 1 86 ? 10.405 16.908 -20.055 1.00 56.03 86 TRP A C 1
ATOM 688 O O . TRP A 1 86 ? 10.973 17.267 -19.033 1.00 56.03 86 TRP A O 1
ATOM 698 N N . VAL A 1 87 ? 9.495 15.926 -20.062 1.00 55.12 87 VAL A N 1
ATOM 699 C CA . VAL A 1 87 ? 9.063 15.218 -18.841 1.00 55.12 87 VAL A CA 1
ATOM 700 C C . VAL A 1 87 ? 10.247 14.502 -18.197 1.00 55.12 87 VAL A C 1
ATOM 702 O O . VAL A 1 87 ? 10.450 14.616 -16.995 1.00 55.12 87 VAL A O 1
ATOM 705 N N . ARG A 1 88 ? 11.087 13.839 -18.999 1.00 57.97 88 ARG A N 1
ATOM 706 C CA . ARG A 1 88 ? 12.335 13.229 -18.536 1.00 57.97 88 ARG A CA 1
ATOM 707 C C . ARG A 1 88 ? 13.230 14.271 -17.869 1.00 57.97 88 ARG A C 1
ATOM 709 O O . ARG A 1 88 ? 13.561 14.127 -16.705 1.00 57.97 88 ARG A O 1
ATOM 716 N N . ASN A 1 89 ? 13.599 15.336 -18.568 1.00 58.38 89 ASN A N 1
ATOM 717 C CA . ASN A 1 89 ? 14.537 16.325 -18.042 1.00 58.38 89 ASN A CA 1
ATOM 718 C C . ASN A 1 89 ? 13.959 17.097 -16.845 1.00 58.38 89 ASN A C 1
ATOM 720 O O . ASN A 1 89 ? 14.698 17.409 -15.919 1.00 58.38 89 ASN A O 1
ATOM 724 N N . TYR A 1 90 ? 12.654 17.368 -16.823 1.00 58.66 90 TYR A N 1
ATOM 725 C CA . TYR A 1 90 ? 11.969 17.978 -15.687 1.00 58.66 90 TYR A CA 1
ATOM 726 C C . TYR A 1 90 ? 11.985 17.051 -14.465 1.00 58.66 90 TYR A C 1
ATOM 728 O O . TYR A 1 90 ? 12.407 17.468 -13.392 1.00 58.66 90 TYR A O 1
ATOM 736 N N . LEU A 1 91 ? 11.631 15.772 -14.637 1.00 55.56 91 LEU A N 1
ATOM 737 C CA . LEU A 1 91 ? 11.641 14.795 -13.548 1.00 55.56 91 LEU A CA 1
ATOM 738 C C . LEU A 1 91 ? 13.063 14.502 -13.059 1.00 55.56 91 LEU A C 1
ATOM 740 O O . LEU A 1 91 ? 13.287 14.577 -11.865 1.00 55.56 91 LEU A O 1
ATOM 744 N N . PHE A 1 92 ? 14.041 14.283 -13.942 1.00 56.69 92 PHE A N 1
ATOM 745 C CA . PHE A 1 92 ? 15.443 14.047 -13.558 1.00 56.69 92 PHE A CA 1
ATOM 746 C C . PHE A 1 92 ? 16.140 15.279 -12.958 1.00 56.69 92 PHE A C 1
ATOM 748 O O . PHE A 1 92 ? 17.092 15.120 -12.200 1.00 56.69 92 PHE A O 1
ATOM 755 N N . SER A 1 93 ? 15.706 16.500 -13.293 1.00 56.62 93 SER A N 1
ATOM 756 C CA . SER A 1 93 ? 16.277 17.731 -12.715 1.00 56.62 93 SER A CA 1
ATOM 757 C C . SER A 1 93 ? 15.665 18.121 -11.369 1.00 56.62 93 SER A C 1
ATOM 759 O O . SER A 1 93 ? 16.229 18.974 -10.689 1.00 56.62 93 SER A O 1
ATOM 761 N N . GLN A 1 94 ? 14.531 17.524 -10.986 1.00 46.66 94 GLN A N 1
ATOM 762 C CA . GLN A 1 94 ? 13.818 17.843 -9.744 1.00 46.66 94 GLN A CA 1
ATOM 763 C C . GLN A 1 94 ? 13.690 16.647 -8.783 1.00 46.66 94 GLN A C 1
ATOM 765 O O . GLN A 1 94 ? 13.598 16.856 -7.577 1.00 46.66 94 GLN A O 1
ATOM 770 N N . PHE A 1 95 ? 13.721 15.402 -9.276 1.00 48.66 95 PHE A N 1
ATOM 771 C CA . PHE A 1 95 ? 13.435 14.191 -8.503 1.00 48.66 95 PHE A CA 1
ATOM 772 C C . PHE A 1 95 ? 14.334 13.011 -8.917 1.00 48.66 95 PHE A C 1
ATOM 774 O O . PHE A 1 95 ? 14.564 12.737 -10.093 1.00 48.66 95 PHE A O 1
ATOM 781 N N . SER A 1 96 ? 14.825 12.264 -7.927 1.00 49.50 96 SER A N 1
ATOM 782 C CA . SER A 1 96 ? 15.363 10.912 -8.137 1.00 49.50 96 SER A CA 1
ATOM 783 C C . SER A 1 96 ? 14.284 10.039 -8.766 1.00 49.50 96 SER A C 1
ATOM 785 O O . SER A 1 96 ? 13.119 10.137 -8.393 1.00 49.50 96 SER A O 1
ATOM 787 N N . SER A 1 97 ? 14.691 9.186 -9.697 1.00 53.97 97 SER A N 1
ATOM 788 C CA . SER A 1 97 ? 13.942 8.261 -10.560 1.00 53.97 97 SER A CA 1
ATOM 789 C C . SER A 1 97 ? 12.825 7.402 -9.941 1.00 53.97 97 SER A C 1
ATOM 791 O O . SER A 1 97 ? 12.233 6.612 -10.665 1.00 53.97 97 SER A O 1
ATOM 793 N N . GLN A 1 98 ? 12.512 7.515 -8.652 1.00 59.56 98 GLN A N 1
ATOM 794 C CA . GLN A 1 98 ? 11.565 6.662 -7.938 1.00 59.56 98 GLN A CA 1
ATOM 795 C C . GLN A 1 98 ? 10.332 7.461 -7.496 1.00 59.56 98 GLN A C 1
ATOM 797 O O . GLN A 1 98 ? 10.400 8.297 -6.587 1.00 59.56 98 GLN A O 1
ATOM 802 N N . LEU A 1 99 ? 9.204 7.198 -8.160 1.00 66.19 99 LEU A N 1
ATOM 803 C CA . LEU A 1 99 ? 7.907 7.796 -7.857 1.00 66.19 99 LEU A CA 1
ATOM 804 C C . LEU A 1 99 ? 7.051 6.843 -7.029 1.00 66.19 99 LEU A C 1
ATOM 806 O O . LEU A 1 99 ? 6.878 5.685 -7.412 1.00 66.19 99 LEU A O 1
ATOM 810 N N . LEU A 1 100 ? 6.453 7.358 -5.956 1.00 64.19 100 LEU A N 1
ATOM 811 C CA . LEU A 1 100 ? 5.414 6.665 -5.207 1.00 64.19 100 LEU A CA 1
ATOM 812 C C . LEU A 1 100 ? 4.057 7.309 -5.465 1.00 64.19 100 LEU A C 1
ATOM 814 O O . LEU A 1 100 ? 3.846 8.503 -5.234 1.00 64.19 100 LEU A O 1
ATOM 818 N N . PHE A 1 101 ? 3.120 6.482 -5.895 1.00 69.88 101 PHE A N 1
ATOM 819 C CA . PHE A 1 101 ? 1.730 6.857 -6.059 1.00 69.88 101 PHE A CA 1
ATOM 820 C C . PHE A 1 101 ? 0.881 6.101 -5.054 1.00 69.88 101 PHE A C 1
ATOM 822 O O . PHE A 1 101 ? 0.952 4.875 -4.977 1.00 69.88 101 PHE A O 1
ATOM 829 N N . ILE A 1 102 ? 0.059 6.831 -4.310 1.00 65.94 102 ILE A N 1
ATOM 830 C CA . ILE A 1 102 ? -0.995 6.228 -3.499 1.00 65.94 102 ILE A CA 1
ATOM 831 C C . ILE A 1 102 ? -2.246 6.206 -4.374 1.00 65.94 102 ILE A C 1
ATOM 833 O O . ILE A 1 102 ? -2.880 7.235 -4.598 1.00 65.94 102 ILE A O 1
ATOM 837 N N . GLY A 1 103 ? -2.520 5.032 -4.934 1.00 59.62 103 GLY A N 1
ATOM 838 C CA . GLY A 1 103 ? -3.637 4.721 -5.810 1.00 59.62 103 GLY A CA 1
ATOM 839 C C . GLY A 1 103 ? -3.251 4.052 -7.125 1.00 59.62 103 GLY A C 1
ATOM 840 O O . GLY A 1 103 ? -2.079 3.943 -7.484 1.00 59.62 103 GLY A O 1
ATOM 841 N N . ASN A 1 104 ? -4.262 3.559 -7.842 1.00 55.41 104 ASN A N 1
ATOM 842 C CA . ASN A 1 104 ? -4.063 2.872 -9.113 1.00 55.41 104 ASN A CA 1
ATOM 843 C C . ASN A 1 104 ? -3.679 3.877 -10.202 1.00 55.41 104 ASN A C 1
ATOM 845 O O . ASN A 1 104 ? -4.522 4.634 -10.663 1.00 55.41 104 ASN A O 1
ATOM 849 N N . ASN A 1 105 ? -2.427 3.881 -10.657 1.00 48.50 105 ASN A N 1
ATOM 850 C CA . ASN A 1 105 ? -1.981 4.828 -11.675 1.00 48.50 105 ASN A CA 1
ATOM 851 C C . ASN A 1 105 ? -2.581 4.626 -13.059 1.00 48.50 105 ASN A C 1
ATOM 853 O O . ASN A 1 105 ? -2.522 5.558 -13.861 1.00 48.50 105 ASN A O 1
ATOM 857 N N . MET A 1 106 ? -3.125 3.442 -13.339 1.00 49.12 106 MET A N 1
ATOM 858 C CA . MET A 1 106 ? -3.735 3.121 -14.627 1.00 49.12 106 MET A CA 1
ATOM 859 C C . MET A 1 106 ? -5.190 3.604 -14.727 1.00 49.12 106 MET A C 1
ATOM 861 O O . MET A 1 106 ? -5.762 3.570 -15.813 1.00 49.12 106 MET A O 1
ATOM 865 N N . LEU A 1 107 ? -5.781 4.090 -13.629 1.00 37.81 107 LEU A N 1
ATOM 866 C CA . LEU A 1 107 ? -7.132 4.652 -13.561 1.00 37.81 107 LEU A CA 1
ATOM 867 C C . LEU A 1 107 ? -7.093 5.987 -12.789 1.00 37.81 107 LEU A C 1
ATOM 869 O O . LEU A 1 107 ? -6.124 6.307 -12.111 1.00 37.81 107 LEU A O 1
ATOM 873 N N . SER A 1 108 ? -8.099 6.840 -12.944 1.00 43.81 108 SER A N 1
ATOM 874 C CA . SER A 1 108 ? -8.169 8.142 -12.260 1.00 43.81 108 SER A CA 1
ATOM 875 C C . SER A 1 108 ? -8.030 8.034 -10.725 1.00 43.81 108 SER A C 1
ATOM 877 O O . SER A 1 108 ? -8.379 7.010 -10.136 1.00 43.81 108 SER A O 1
ATOM 879 N N . GLY A 1 109 ? -7.553 9.113 -10.087 1.00 46.31 109 GLY A N 1
ATOM 880 C CA . GLY A 1 109 ? -7.156 9.195 -8.669 1.00 46.31 109 GLY A CA 1
ATOM 881 C C . GLY A 1 109 ? -8.158 8.731 -7.617 1.00 46.31 109 GLY A C 1
ATOM 882 O O . GLY A 1 109 ? -7.764 8.171 -6.600 1.00 46.31 109 GLY A O 1
ATOM 883 N N . GLN A 1 110 ? -9.447 8.816 -7.929 1.00 48.88 110 GLN A N 1
ATOM 884 C CA . GLN A 1 110 ? -10.564 8.495 -7.034 1.00 48.88 110 GLN A CA 1
ATOM 885 C C . GLN A 1 110 ? -10.611 7.047 -6.509 1.00 48.88 110 GLN A C 1
ATOM 887 O O . GLN A 1 110 ? -11.416 6.737 -5.636 1.00 48.88 110 GLN A O 1
ATOM 892 N N . ASN A 1 111 ? -9.762 6.145 -7.011 1.00 61.22 111 ASN A N 1
ATOM 893 C CA . ASN A 1 111 ? -9.725 4.737 -6.607 1.00 61.22 111 ASN A CA 1
ATOM 894 C C . ASN A 1 111 ? -8.556 4.393 -5.668 1.00 61.22 111 ASN A C 1
ATOM 896 O O . ASN A 1 111 ? -8.182 3.222 -5.564 1.00 61.22 111 ASN A O 1
ATOM 900 N N . ALA A 1 112 ? -7.941 5.389 -5.025 1.00 68.06 112 ALA A N 1
ATOM 901 C CA . ALA A 1 112 ? -6.694 5.197 -4.293 1.00 68.06 112 ALA A CA 1
ATOM 902 C C . ALA A 1 112 ? -6.823 4.386 -2.994 1.00 68.06 112 ALA A C 1
ATOM 904 O O . ALA A 1 112 ? -5.918 3.623 -2.641 1.00 68.06 112 ALA A O 1
ATOM 905 N N . PHE A 1 113 ? -7.948 4.534 -2.298 1.00 82.38 113 PHE A N 1
ATOM 906 C CA . PHE A 1 113 ? -8.230 3.861 -1.038 1.00 82.38 113 PHE A CA 1
ATOM 907 C C . PHE A 1 113 ? -9.735 3.608 -0.878 1.00 82.38 113 PHE A C 1
ATOM 909 O O . PHE A 1 113 ? -10.559 4.241 -1.535 1.00 82.38 113 PHE A O 1
ATOM 916 N N . ALA A 1 114 ? -10.098 2.674 -0.006 1.00 89.31 114 ALA A N 1
ATOM 917 C CA . ALA A 1 114 ? -11.473 2.426 0.417 1.00 89.31 114 ALA A CA 1
ATOM 918 C C . ALA A 1 114 ? -11.518 2.276 1.937 1.00 89.31 114 ALA A C 1
ATOM 920 O O . ALA A 1 114 ? -10.546 1.845 2.558 1.00 89.31 114 ALA A O 1
ATOM 921 N N . VAL A 1 115 ? -12.642 2.644 2.547 1.00 90.88 115 VAL A N 1
ATOM 922 C CA . VAL A 1 115 ? -12.826 2.607 4.003 1.00 90.88 115 VAL A CA 1
ATOM 923 C C . VAL A 1 115 ? -14.183 2.026 4.362 1.00 90.88 115 VAL A C 1
ATOM 925 O O . VAL A 1 115 ? -15.128 2.099 3.577 1.00 90.88 115 VAL A O 1
ATOM 928 N N . LYS A 1 116 ? -14.301 1.482 5.575 1.00 89.69 116 LYS A N 1
ATOM 929 C CA . LYS A 1 116 ? -15.602 1.133 6.148 1.00 89.69 116 LYS A CA 1
ATOM 930 C C . LYS A 1 116 ? -16.454 2.386 6.356 1.00 89.69 116 LYS A C 1
ATOM 932 O O . LYS A 1 116 ? -15.938 3.465 6.665 1.00 89.69 116 LYS A O 1
ATOM 937 N N . ASN A 1 117 ? -17.770 2.218 6.256 1.00 78.19 117 ASN A N 1
ATOM 938 C CA . ASN A 1 117 ? -18.735 3.267 6.584 1.00 78.19 117 ASN A CA 1
ATOM 939 C C . ASN A 1 117 ? -18.492 3.806 8.004 1.00 78.19 117 ASN A C 1
ATOM 941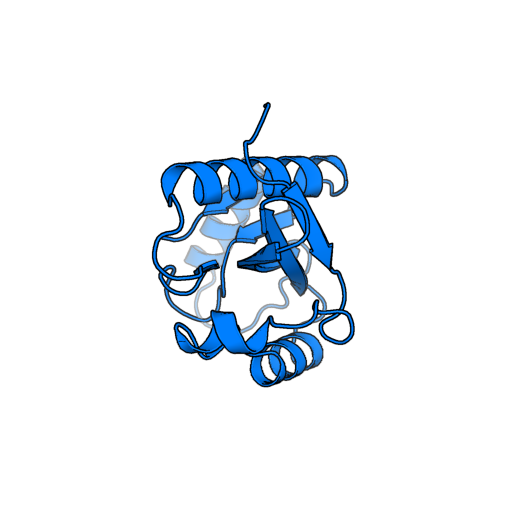 O O . ASN A 1 117 ? -18.104 3.054 8.891 1.00 78.19 117 ASN A O 1
ATOM 945 N N . GLN A 1 118 ? -18.749 5.103 8.209 1.00 78.50 118 GLN A N 1
ATOM 946 C CA . GLN A 1 118 ? -18.602 5.802 9.501 1.00 78.50 118 GLN A CA 1
ATOM 947 C C . GLN A 1 118 ? -17.153 5.970 10.005 1.00 78.50 118 GLN A C 1
ATOM 949 O O . GLN A 1 118 ? -16.935 6.403 11.136 1.00 78.50 118 GLN A O 1
ATOM 954 N N . THR A 1 119 ? -16.151 5.700 9.164 1.00 84.56 119 THR A N 1
ATOM 955 C CA . THR A 1 119 ? -14.743 5.975 9.486 1.00 84.56 119 THR A CA 1
ATOM 956 C C . THR A 1 119 ? -14.417 7.465 9.333 1.00 84.56 119 THR A C 1
ATOM 958 O O . THR A 1 119 ? -14.902 8.133 8.419 1.00 84.56 119 THR A O 1
ATOM 961 N N . HIS A 1 120 ? -13.561 8.007 10.206 1.00 87.62 120 HIS A N 1
ATOM 962 C CA . HIS A 1 120 ? -13.159 9.413 10.147 1.00 87.62 120 HIS A CA 1
ATOM 963 C C . HIS A 1 120 ? -12.103 9.639 9.049 1.00 87.62 120 HIS A C 1
ATOM 965 O O . HIS A 1 120 ? -10.913 9.398 9.254 1.00 87.62 120 HIS A O 1
ATOM 971 N N . ILE A 1 121 ? -12.543 10.107 7.875 1.00 86.44 121 ILE A N 1
ATOM 972 C CA . ILE A 1 121 ? -11.700 10.294 6.679 1.00 86.44 121 ILE A CA 1
ATOM 973 C C . ILE A 1 121 ? -10.424 11.119 6.935 1.00 86.44 121 ILE A C 1
ATOM 975 O O . ILE A 1 121 ? -9.364 10.689 6.481 1.00 86.44 121 ILE A O 1
ATOM 979 N N . PRO A 1 122 ? -10.445 12.244 7.681 1.00 87.75 122 PRO A N 1
ATOM 980 C CA . PRO A 1 122 ? -9.219 13.004 7.938 1.00 87.75 122 PRO A CA 1
ATOM 981 C C . PRO A 1 122 ? -8.120 12.187 8.633 1.00 87.75 122 PRO A C 1
ATOM 983 O O . PRO A 1 122 ? -6.947 12.327 8.298 1.00 87.75 122 PRO A O 1
ATOM 986 N N . GLU A 1 123 ? -8.499 11.290 9.547 1.00 88.31 123 GLU A N 1
ATOM 987 C CA . GLU A 1 123 ? -7.551 10.414 10.252 1.00 88.31 123 GLU A CA 1
ATOM 988 C C . GLU A 1 123 ? -7.020 9.317 9.327 1.00 88.31 123 GLU A C 1
ATOM 990 O O . GLU A 1 123 ? -5.833 9.017 9.357 1.00 88.31 123 GLU A O 1
ATOM 995 N N . ILE A 1 124 ? -7.857 8.778 8.433 1.00 88.75 124 ILE A N 1
ATOM 996 C CA . ILE A 1 124 ? -7.410 7.849 7.382 1.00 88.75 124 ILE A CA 1
ATOM 997 C C . ILE A 1 124 ? -6.346 8.497 6.500 1.00 88.75 124 ILE A C 1
ATOM 999 O O . ILE A 1 124 ? -5.290 7.909 6.273 1.00 88.75 124 ILE A O 1
ATOM 1003 N N . LEU A 1 125 ? -6.593 9.724 6.036 1.00 85.25 125 LEU A N 1
ATOM 1004 C CA . LEU A 1 125 ? -5.642 10.457 5.205 1.00 85.25 125 LEU A CA 1
ATOM 1005 C C . LEU A 1 125 ? -4.346 10.761 5.965 1.00 85.25 125 LEU A C 1
ATOM 1007 O O . LEU A 1 125 ? -3.262 10.681 5.389 1.00 85.25 125 LEU A O 1
ATOM 1011 N N . GLN A 1 126 ? -4.429 11.081 7.258 1.00 86.69 126 GLN A N 1
ATOM 1012 C CA . GLN A 1 126 ? -3.249 11.294 8.095 1.00 86.69 126 GLN A CA 1
ATOM 1013 C C . GLN A 1 126 ? -2.441 10.001 8.286 1.00 86.69 126 GLN A C 1
ATOM 1015 O O . GLN A 1 126 ? -1.216 10.020 8.155 1.00 86.69 126 GLN A O 1
ATOM 1020 N N . THR A 1 127 ? -3.109 8.872 8.524 1.00 89.69 127 THR A N 1
ATOM 1021 C CA . THR A 1 127 ? -2.466 7.558 8.627 1.00 89.69 127 THR A CA 1
ATOM 1022 C C . THR A 1 127 ? -1.832 7.131 7.306 1.00 89.69 127 THR A C 1
ATOM 1024 O O . THR A 1 127 ? -0.690 6.677 7.306 1.00 89.69 127 THR A O 1
ATOM 1027 N N . LEU A 1 128 ? -2.495 7.360 6.169 1.00 87.19 128 LEU A N 1
ATOM 1028 C CA . LEU A 1 128 ? -1.915 7.122 4.844 1.00 87.19 128 LEU A CA 1
ATOM 1029 C C . LEU A 1 128 ? -0.683 7.992 4.588 1.00 87.19 128 LEU A C 1
ATOM 1031 O O . LEU A 1 128 ? 0.308 7.496 4.054 1.00 87.19 128 LEU A O 1
ATOM 1035 N N . LYS A 1 129 ? -0.700 9.266 5.000 1.00 84.25 129 LYS A N 1
ATOM 1036 C CA . LYS A 1 129 ? 0.478 10.145 4.921 1.00 84.25 129 LYS A CA 1
ATOM 1037 C C . LYS A 1 129 ? 1.649 9.603 5.736 1.00 84.25 129 LYS A C 1
ATOM 1039 O O . LYS A 1 129 ? 2.771 9.615 5.237 1.00 84.25 129 LYS A O 1
ATOM 1044 N N . GLN A 1 130 ? 1.397 9.093 6.942 1.00 85.62 130 GLN A N 1
ATOM 1045 C CA . GLN A 1 130 ? 2.439 8.485 7.772 1.00 85.62 130 GLN A CA 1
ATOM 1046 C C . GLN A 1 130 ? 2.974 7.184 7.150 1.00 85.62 130 GLN A C 1
ATOM 1048 O O . GLN A 1 130 ? 4.185 7.043 7.013 1.00 85.62 130 GLN A O 1
ATOM 1053 N N . ALA A 1 131 ? 2.099 6.293 6.674 1.00 86.88 131 ALA A N 1
ATOM 1054 C CA . ALA A 1 131 ? 2.507 5.071 5.976 1.00 86.88 131 ALA A CA 1
ATOM 1055 C C . ALA A 1 131 ? 3.367 5.377 4.743 1.00 86.88 131 ALA A C 1
ATOM 1057 O O . ALA A 1 131 ? 4.394 4.748 4.505 1.00 86.88 131 ALA A O 1
ATOM 1058 N N . THR A 1 132 ? 2.978 6.403 3.989 1.00 80.12 132 THR A N 1
ATOM 1059 C CA . THR A 1 132 ? 3.710 6.861 2.810 1.00 80.12 132 THR A CA 1
ATOM 1060 C C . THR A 1 132 ? 5.081 7.436 3.169 1.00 80.12 132 THR A C 1
ATOM 1062 O O . THR A 1 132 ? 6.073 7.163 2.496 1.00 80.12 132 THR A O 1
ATOM 1065 N N . PHE A 1 133 ? 5.159 8.225 4.241 1.00 80.31 133 PHE A N 1
ATOM 1066 C CA . PHE A 1 133 ? 6.426 8.746 4.743 1.00 80.31 133 PHE A CA 1
ATOM 1067 C C . PHE A 1 133 ? 7.388 7.615 5.126 1.00 80.31 133 PHE A C 1
ATOM 1069 O O . PHE A 1 133 ? 8.545 7.634 4.710 1.00 80.31 133 PHE A O 1
ATOM 1076 N N . ASP A 1 134 ? 6.900 6.607 5.847 1.00 82.25 134 ASP A N 1
ATOM 1077 C CA . ASP A 1 134 ? 7.699 5.457 6.269 1.00 82.25 134 ASP A CA 1
ATOM 1078 C C . ASP A 1 134 ? 8.171 4.621 5.080 1.00 82.25 134 ASP A C 1
ATOM 1080 O O . ASP A 1 134 ? 9.336 4.228 5.019 1.00 82.25 134 ASP A O 1
ATOM 1084 N N . ILE A 1 135 ? 7.301 4.409 4.094 1.00 76.06 135 ILE A N 1
ATOM 1085 C CA . ILE A 1 135 ? 7.668 3.794 2.820 1.00 76.06 135 ILE A CA 1
ATOM 1086 C C . ILE A 1 135 ? 8.861 4.532 2.189 1.00 76.06 135 ILE A C 1
ATOM 1088 O O . ILE A 1 135 ? 9.854 3.898 1.823 1.00 76.06 135 ILE A O 1
ATOM 1092 N N . ASN A 1 136 ? 8.786 5.862 2.079 1.00 67.69 136 ASN A N 1
ATOM 1093 C CA . ASN A 1 136 ? 9.821 6.691 1.449 1.00 67.69 136 ASN A CA 1
ATOM 1094 C C . ASN A 1 136 ? 11.086 6.870 2.297 1.00 67.69 136 ASN A C 1
ATOM 1096 O O . ASN A 1 136 ? 12.089 7.356 1.793 1.00 67.69 136 ASN A O 1
ATOM 1100 N N . GLN A 1 137 ? 11.062 6.525 3.582 1.00 65.88 137 GLN A N 1
ATOM 1101 C CA . GLN A 1 137 ? 12.285 6.447 4.384 1.00 65.88 137 GLN A CA 1
ATOM 1102 C C . GLN A 1 137 ? 13.080 5.175 4.063 1.00 65.88 137 GLN A C 1
ATOM 1104 O O . GLN A 1 137 ? 14.309 5.194 4.055 1.00 65.88 137 GLN A O 1
ATOM 1109 N N . HIS A 1 138 ? 12.381 4.076 3.769 1.00 59.75 138 HIS A N 1
ATOM 1110 C CA . HIS A 1 138 ? 12.986 2.765 3.503 1.00 59.75 138 HIS A CA 1
ATOM 1111 C C . HIS A 1 138 ? 13.272 2.511 2.015 1.00 59.75 138 HIS A C 1
ATOM 1113 O O . HIS A 1 138 ? 14.003 1.585 1.664 1.00 59.75 138 HIS A O 1
ATOM 1119 N N . SER A 1 139 ? 12.727 3.344 1.133 1.00 53.56 139 SER A N 1
ATOM 1120 C CA . SER A 1 139 ? 12.995 3.372 -0.305 1.00 53.56 139 SER A CA 1
ATOM 1121 C C . SER A 1 139 ? 13.585 4.738 -0.645 1.00 53.56 139 SER A C 1
ATOM 1123 O O . SER A 1 139 ? 13.160 5.730 -0.078 1.00 53.56 139 SER A O 1
ATOM 1125 N N . LYS A 1 140 ? 14.567 4.855 -1.546 1.00 53.44 140 LYS A N 1
ATOM 1126 C CA . LYS A 1 140 ? 15.146 6.164 -1.934 1.00 53.44 140 LYS A CA 1
ATOM 1127 C C . LYS A 1 140 ? 14.191 6.983 -2.828 1.00 53.44 140 LYS A C 1
ATOM 1129 O O . LYS A 1 140 ? 14.616 7.651 -3.771 1.00 53.44 140 LYS A O 1
ATOM 1134 N N . ASN A 1 141 ? 12.900 6.933 -2.530 1.00 50.78 141 ASN A N 1
ATOM 1135 C CA . ASN A 1 141 ? 11.846 7.645 -3.220 1.00 50.78 141 ASN A CA 1
ATOM 1136 C C . ASN A 1 141 ? 11.942 9.136 -2.903 1.00 50.78 141 ASN A C 1
ATOM 1138 O O . ASN A 1 141 ? 12.154 9.525 -1.753 1.00 50.78 141 ASN A O 1
ATOM 1142 N N . HIS A 1 142 ? 11.803 9.991 -3.915 1.00 56.50 142 HIS A N 1
ATOM 1143 C CA . HIS A 1 142 ? 11.930 11.447 -3.735 1.00 56.50 142 HIS A CA 1
ATOM 1144 C C . HIS A 1 142 ? 10.644 12.217 -4.054 1.00 56.50 142 HIS A C 1
ATOM 1146 O O . HIS A 1 142 ? 10.617 13.430 -3.867 1.00 56.50 142 HIS A O 1
ATOM 1152 N N . LEU A 1 143 ? 9.562 11.540 -4.467 1.00 50.25 143 LEU A N 1
ATOM 1153 C CA . LEU A 1 143 ? 8.264 12.178 -4.692 1.00 50.25 143 LEU A CA 1
ATOM 1154 C C . LEU A 1 143 ? 7.094 11.254 -4.325 1.00 50.25 143 LEU A C 1
ATOM 1156 O O . LEU A 1 143 ? 7.055 10.091 -4.723 1.00 50.25 143 LEU A O 1
ATOM 1160 N N . THR A 1 144 ? 6.119 11.808 -3.600 1.00 54.16 144 THR A N 1
ATOM 1161 C CA . THR A 1 144 ? 4.813 11.185 -3.341 1.00 54.16 144 THR A CA 1
ATOM 1162 C C . THR A 1 144 ? 3.715 11.995 -4.002 1.00 54.16 144 THR A C 1
ATOM 1164 O O . THR A 1 144 ? 3.596 13.192 -3.739 1.00 54.16 144 THR A O 1
ATOM 1167 N N . SER A 1 145 ? 2.873 11.337 -4.794 1.00 55.06 145 SER A N 1
ATOM 1168 C CA . SER A 1 145 ? 1.639 11.921 -5.316 1.00 55.06 145 SER A CA 1
ATOM 1169 C C . SER A 1 145 ? 0.433 11.203 -4.711 1.00 55.06 145 SER A C 1
ATOM 1171 O O . SER A 1 145 ? 0.263 9.994 -4.884 1.00 5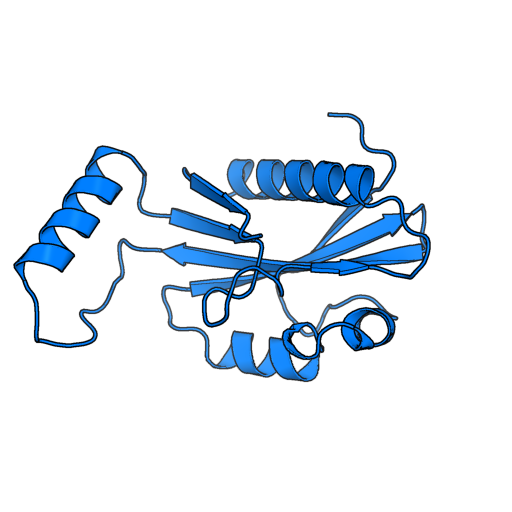5.06 145 SER A O 1
ATOM 1173 N N . PHE A 1 146 ? -0.397 11.964 -3.994 1.00 48.16 146 PHE A N 1
ATOM 1174 C CA . PHE A 1 146 ? -1.761 11.564 -3.660 1.00 48.16 146 PHE A CA 1
ATOM 1175 C C . PHE A 1 146 ? -2.629 11.951 -4.847 1.00 48.16 146 PHE A C 1
ATOM 1177 O O . PHE A 1 146 ? -2.658 13.124 -5.226 1.00 48.16 146 PHE A O 1
ATOM 1184 N N . LYS A 1 147 ? -3.277 10.972 -5.470 1.00 42.62 147 LYS A N 1
ATOM 1185 C CA . LYS A 1 147 ? -4.283 11.263 -6.482 1.00 42.62 147 LYS A CA 1
ATOM 1186 C C . LYS A 1 147 ? -5.643 11.287 -5.780 1.00 42.62 147 LYS A C 1
ATOM 1188 O O . LYS A 1 147 ? -6.038 10.258 -5.243 1.00 42.62 147 LYS A O 1
ATOM 1193 N N . ASP A 1 148 ? -6.292 12.450 -5.766 1.00 36.50 148 ASP A N 1
ATOM 1194 C CA . ASP A 1 148 ? -7.711 12.607 -5.402 1.00 36.50 148 ASP A CA 1
ATOM 1195 C C . ASP A 1 148 ? -8.625 12.234 -6.585 1.00 36.50 148 ASP A C 1
ATOM 1197 O O . ASP A 1 148 ? -8.214 12.421 -7.760 1.00 36.50 148 ASP A O 1
#

Nearest PDB structures (foldseek):
  1s60-assembly1_A-2  TM=6.628E-01  e=1.398E-01  Salmonella enterica subsp. enterica serovar Enteritidis
  7wx6-assembly1_A  TM=5.768E-01  e=1.890E+00  Legionella pneumophila
  2vzy-assembly1_C  TM=4.182E-01  e=7.418E+00  Mycobacterium tuberculosis H37Rv
  7vcq-assembly3_I  TM=5.430E-01  e=9.625E+00  Homo sapiens

Solvent-accessible surface area (backbone atoms only — not comparable to full-atom values): 8417 Å² total; per-residue (Å²): 132,94,56,93,44,51,73,46,82,37,73,50,66,89,68,63,60,86,66,49,55,74,34,16,72,83,38,66,81,60,19,56,72,46,41,43,50,50,57,75,68,44,53,95,42,42,46,60,35,35,36,43,28,19,55,85,88,44,77,43,32,40,33,40,33,33,38,39,38,58,82,60,64,70,79,77,72,94,82,60,72,67,64,51,50,47,54,47,51,52,43,64,74,75,32,59,52,29,40,39,30,45,16,51,86,93,51,71,29,76,62,17,58,40,54,43,88,94,60,64,60,72,56,52,54,50,34,50,52,52,55,50,51,53,52,39,70,79,38,90,41,59,46,78,47,80,41,100

Sequence (148 aa):
MTTKYTYQIISESQYLPKGWDSIAQANIFLSTKYLQVLESAAPANMKCQYIGIFNQEELIGIALAQFIDLSHLESYGERDKKLKTWVRNYLFSQFSSQLLFIGNNMLSGQNAFAVKNQTHIPEILQTLKQATFDINQHSKNHLTSFKD

Foldseek 3Di:
DDFQKAKDKAQALVPDDPCQQVQCVVPVCSHSVNVNVCQVPPPPQKGKMKMFIDNVNDGFKIFIKMKGQQVPPDPDDPDDPPVVVVVVCVCVVQWHRIEIEQHDPVDALPRRMTGDPPDDVVSVVVNVVVVVVVVCVVPVGGDYDRGD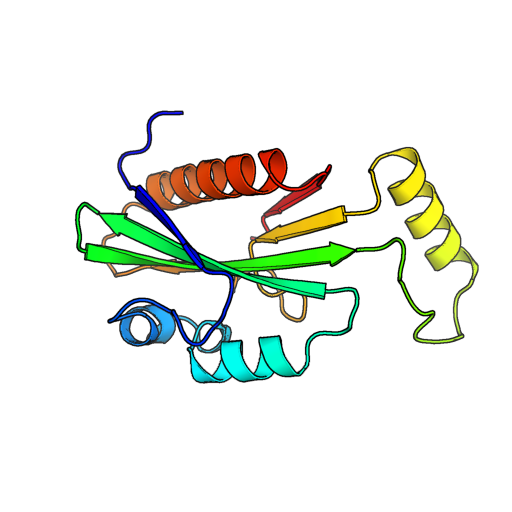

Secondary structure (DSSP, 8-state):
---SSEEEEESSGGGPPTTHHHHHTT-GGGSHHHHHHHHHT--TTEEEEEEEEEETTEEEEEEEEEEEEGGG-----SS-HHHHHHHHHHHHHHS-SEEEEES-TTS-GGGSEEE-TT--HHHHHHHHHHHHHHHHHHS---EEEE--